Protein AF-A0AAE4NSR2-F1 (afdb_monomer_lite)

Sequence (82 aa):
MMAMIRLGYPDRIVEIRKNRVYLFKKRLYSADVSDVIRAMYDPTFPIPRVFLEVAEDVAQVLERFRSPPRSYPQVLQDTPTY

pLDDT: mean 82.72, std 17.63, range [43.5, 97.0]

Organism: NCBI:txid90909

Foldseek 3Di:
DFDWDWDDDPQWIWIDDDQKIWIDRVDIDMDGLVQLLVCCVPVPRPDPCVSVVCSVVSVVVVVPVVDPPPDDPPPPPPDDDD

Secondary structure (DSSP, 8-state):
----EEEE-SS-EEEEETTEEEEEESEEEEEEHHHHHHHHH-TTSSS-GGGTTTHHHHHHHHHHHHSPP-------------

Radius of gyration: 17.13 Å; chains: 1; bounding box: 38×29×56 Å

Structure (mmCIF, N/CA/C/O backbone):
data_AF-A0AAE4NSR2-F1
#
_entry.id   AF-A0AAE4NSR2-F1
#
loop_
_atom_site.group_PDB
_atom_site.id
_atom_site.type_symbol
_atom_site.label_atom_id
_atom_site.label_alt_id
_atom_site.label_comp_id
_atom_site.label_asym_id
_atom_site.label_entity_id
_atom_site.label_seq_id
_atom_site.pdbx_PDB_ins_code
_atom_site.Cartn_x
_atom_site.Cartn_y
_atom_site.Cartn_z
_atom_site.occupancy
_atom_site.B_iso_or_equiv
_atom_site.auth_seq_id
_atom_site.auth_comp_id
_atom_site.auth_asym_id
_atom_site.auth_atom_id
_atom_site.pdbx_PDB_model_num
ATOM 1 N N . MET A 1 1 ? 10.962 -20.733 3.606 1.00 48.78 1 MET A N 1
ATOM 2 C CA . MET A 1 1 ? 9.761 -20.249 4.323 1.00 48.78 1 MET A CA 1
ATOM 3 C C . MET A 1 1 ? 9.635 -18.763 4.008 1.00 48.78 1 MET A C 1
ATOM 5 O O . MET A 1 1 ? 10.584 -18.041 4.270 1.00 48.78 1 MET A O 1
ATOM 9 N N . MET A 1 2 ? 8.577 -18.319 3.326 1.00 56.56 2 MET A N 1
ATOM 10 C CA . MET A 1 2 ? 8.446 -16.910 2.920 1.00 56.56 2 MET A CA 1
ATOM 11 C C . MET A 1 2 ? 7.935 -16.116 4.127 1.00 56.56 2 MET A C 1
ATOM 13 O O . MET A 1 2 ? 6.844 -16.409 4.614 1.00 56.56 2 MET A O 1
ATOM 17 N N . ALA A 1 3 ? 8.731 -15.179 4.644 1.00 72.38 3 ALA A N 1
ATOM 18 C CA . ALA A 1 3 ? 8.343 -14.378 5.800 1.00 72.38 3 ALA A CA 1
ATOM 19 C C . ALA A 1 3 ? 7.117 -13.515 5.461 1.00 72.38 3 ALA A C 1
ATOM 21 O O . ALA A 1 3 ? 7.052 -12.891 4.402 1.00 72.38 3 ALA A O 1
ATOM 22 N N . MET A 1 4 ? 6.132 -13.509 6.354 1.00 86.38 4 MET A N 1
ATOM 23 C CA . MET A 1 4 ? 5.012 -12.576 6.308 1.00 86.38 4 MET A CA 1
ATOM 24 C C . MET A 1 4 ? 5.379 -11.360 7.148 1.00 86.38 4 MET A C 1
ATOM 26 O O . MET A 1 4 ? 5.762 -11.518 8.305 1.00 86.38 4 MET A O 1
ATOM 30 N N . ILE A 1 5 ? 5.233 -10.162 6.583 1.00 91.81 5 ILE A N 1
ATOM 31 C CA . ILE A 1 5 ? 5.558 -8.917 7.281 1.00 91.81 5 ILE A CA 1
ATOM 32 C C . ILE A 1 5 ? 4.277 -8.118 7.500 1.00 91.81 5 ILE A C 1
ATOM 34 O O . ILE A 1 5 ? 3.451 -7.998 6.596 1.00 91.81 5 ILE A O 1
ATOM 38 N N . ARG A 1 6 ? 4.098 -7.589 8.711 1.00 94.19 6 ARG A N 1
ATOM 39 C CA . ARG A 1 6 ? 2.973 -6.727 9.084 1.00 94.19 6 ARG A CA 1
ATOM 40 C C . ARG A 1 6 ? 3.505 -5.399 9.593 1.00 94.19 6 ARG A C 1
ATOM 42 O O . ARG A 1 6 ? 4.336 -5.392 10.495 1.00 94.19 6 ARG A O 1
ATOM 49 N N . LEU A 1 7 ? 2.994 -4.307 9.041 1.00 93.56 7 LEU A N 1
ATOM 50 C CA . LEU A 1 7 ? 3.272 -2.948 9.483 1.00 93.56 7 LEU A CA 1
ATOM 51 C C . LEU A 1 7 ? 1.977 -2.353 10.033 1.00 93.56 7 LEU A C 1
ATOM 53 O O . LEU A 1 7 ? 0.949 -2.315 9.349 1.00 93.56 7 LEU A O 1
ATOM 57 N N . GLY A 1 8 ? 2.025 -1.945 11.297 1.00 94.25 8 GLY A N 1
ATOM 58 C CA . GLY A 1 8 ? 0.926 -1.264 11.966 1.00 94.25 8 GLY A CA 1
ATOM 59 C C . GLY A 1 8 ? 1.114 0.243 11.880 1.00 94.25 8 GLY A C 1
ATOM 60 O O . GLY A 1 8 ? 2.180 0.749 12.218 1.00 94.25 8 GLY A O 1
ATOM 61 N N . TYR A 1 9 ? 0.068 0.943 11.465 1.00 93.75 9 TYR A N 1
ATOM 62 C CA . TYR A 1 9 ? -0.015 2.398 11.485 1.00 93.75 9 TYR A CA 1
ATOM 63 C C . TYR A 1 9 ? -1.215 2.809 12.350 1.00 93.75 9 TYR A C 1
ATOM 65 O O . TYR A 1 9 ? -2.120 1.997 12.558 1.00 93.75 9 TYR A O 1
ATOM 73 N N . PRO A 1 10 ? -1.291 4.069 12.810 1.00 92.88 10 PRO A N 1
ATOM 74 C CA . PRO A 1 10 ? -2.426 4.535 13.608 1.00 92.88 10 PRO A CA 1
ATOM 75 C C . PRO A 1 10 ? -3.785 4.414 12.899 1.00 92.88 10 PRO A C 1
ATOM 77 O O . PRO A 1 10 ? -4.799 4.183 13.550 1.00 92.88 10 PRO A O 1
ATOM 80 N N . ASP A 1 11 ? -3.819 4.570 11.571 1.00 94.31 11 ASP A N 1
ATOM 81 C CA . ASP A 1 11 ? -5.049 4.627 10.769 1.00 94.31 11 ASP A CA 1
ATOM 82 C C . ASP A 1 11 ? -5.195 3.484 9.746 1.00 94.31 11 ASP A C 1
ATOM 84 O O . ASP A 1 11 ? -6.187 3.441 9.008 1.00 94.31 11 ASP A O 1
ATOM 88 N N . ARG A 1 12 ? -4.213 2.576 9.659 1.00 94.62 12 ARG A N 1
ATOM 89 C CA . ARG A 1 12 ? -4.173 1.510 8.648 1.00 94.62 12 ARG A CA 1
ATOM 90 C C . ARG A 1 12 ? -3.307 0.323 9.057 1.00 94.62 12 ARG A C 1
ATOM 92 O O . ARG A 1 12 ? -2.475 0.399 9.954 1.00 94.62 12 ARG A O 1
ATOM 99 N N . ILE A 1 13 ? -3.469 -0.775 8.331 1.00 96.00 13 ILE A N 1
ATOM 100 C CA . ILE A 1 13 ? -2.616 -1.961 8.447 1.00 96.00 13 ILE A CA 1
ATOM 101 C C . ILE A 1 13 ? -2.063 -2.282 7.066 1.00 96.00 13 ILE A C 1
ATOM 103 O O . ILE A 1 13 ? -2.813 -2.272 6.087 1.00 96.00 13 ILE A O 1
ATOM 107 N N . VAL A 1 14 ? -0.768 -2.587 6.998 1.00 96.75 14 VAL A N 1
ATOM 108 C CA . VAL A 1 14 ? -0.122 -3.096 5.789 1.00 96.75 14 VAL A CA 1
ATOM 109 C C . VAL A 1 14 ? 0.378 -4.511 6.047 1.00 96.75 14 VAL A C 1
ATOM 111 O O . VAL A 1 14 ? 1.083 -4.767 7.020 1.00 96.75 14 VAL A O 1
ATOM 114 N N . GLU A 1 15 ? 0.026 -5.443 5.170 1.00 96.06 15 GLU A N 1
ATOM 115 C CA . GLU A 1 15 ? 0.568 -6.797 5.180 1.00 96.06 15 GLU A CA 1
ATOM 116 C C . GLU A 1 15 ? 1.302 -7.084 3.878 1.00 96.06 15 GLU A C 1
ATOM 118 O O . GLU A 1 15 ? 0.749 -6.928 2.792 1.00 96.06 15 GLU A O 1
ATOM 123 N N . ILE A 1 16 ? 2.527 -7.583 3.983 1.00 94.62 16 ILE A N 1
ATOM 124 C CA . ILE A 1 16 ? 3.297 -8.080 2.852 1.00 94.62 16 ILE A CA 1
ATOM 125 C C . ILE A 1 16 ? 3.282 -9.599 2.942 1.00 94.62 16 ILE A C 1
ATOM 127 O O . ILE A 1 16 ? 3.827 -10.198 3.875 1.00 94.62 16 ILE A 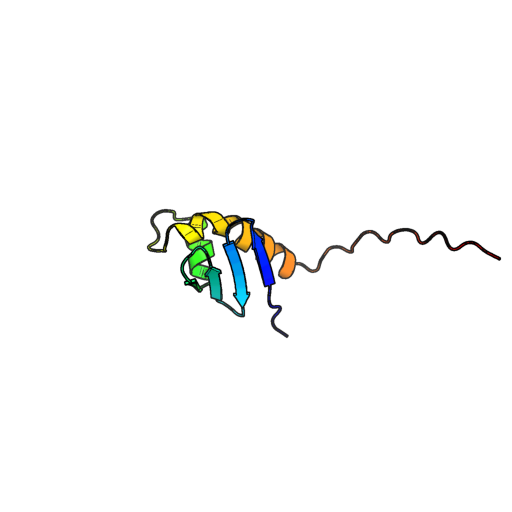O 1
ATOM 131 N N . ARG A 1 17 ? 2.623 -10.234 1.972 1.00 91.25 17 ARG A N 1
ATOM 132 C CA . ARG A 1 17 ? 2.566 -11.692 1.864 1.00 91.25 17 ARG A CA 1
ATOM 133 C C . ARG A 1 17 ? 2.975 -12.107 0.468 1.00 91.25 17 ARG A C 1
ATOM 135 O O . ARG A 1 17 ? 2.343 -11.731 -0.519 1.00 91.25 17 ARG A O 1
ATOM 142 N N . LYS A 1 18 ? 3.988 -12.965 0.401 1.00 87.00 18 LYS A N 1
ATOM 143 C CA . LYS A 1 18 ? 4.563 -13.449 -0.854 1.00 87.00 18 LYS A CA 1
ATOM 144 C C . LYS A 1 18 ? 5.085 -12.284 -1.709 1.00 87.00 18 LYS A C 1
ATOM 146 O O . LYS A 1 18 ? 6.107 -11.716 -1.357 1.00 87.00 18 LYS A O 1
ATOM 151 N N . ASN A 1 19 ? 4.386 -11.931 -2.787 1.00 90.69 19 ASN A N 1
ATOM 152 C CA . ASN A 1 19 ? 4.729 -10.826 -3.688 1.00 90.69 19 ASN A CA 1
ATOM 153 C C . ASN A 1 19 ? 3.684 -9.701 -3.671 1.00 90.69 19 ASN A C 1
ATOM 155 O O . ASN A 1 19 ? 3.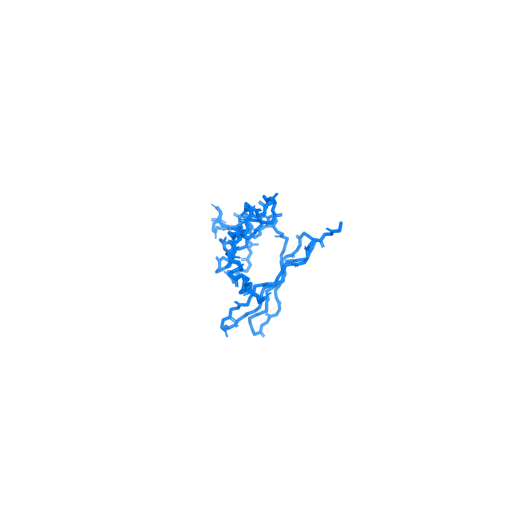649 -8.875 -4.574 1.00 90.69 19 ASN A O 1
ATOM 159 N N . ARG A 1 20 ? 2.788 -9.679 -2.680 1.00 95.06 20 ARG A N 1
ATOM 160 C CA . ARG A 1 20 ? 1.654 -8.755 -2.669 1.00 95.06 20 ARG A CA 1
ATOM 161 C C . ARG A 1 20 ? 1.604 -7.956 -1.376 1.00 95.06 20 ARG A C 1
ATOM 163 O O . ARG A 1 20 ? 1.816 -8.506 -0.293 1.00 95.06 20 ARG A O 1
ATOM 170 N N . VAL A 1 21 ? 1.306 -6.671 -1.518 1.00 96.06 21 VAL A N 1
ATOM 171 C CA . VAL A 1 21 ? 1.052 -5.734 -0.427 1.00 96.06 21 VAL A CA 1
ATOM 172 C C . VAL A 1 21 ? -0.453 -5.577 -0.292 1.00 96.06 21 VAL A C 1
ATOM 174 O O . VAL A 1 21 ? -1.137 -5.236 -1.255 1.00 96.06 21 VAL A O 1
ATOM 177 N N . TYR A 1 22 ? -0.967 -5.825 0.903 1.00 97.00 22 TYR A N 1
ATOM 178 C CA . TYR A 1 22 ? -2.345 -5.564 1.289 1.00 97.00 22 TYR A CA 1
ATOM 179 C C . TYR A 1 22 ? -2.351 -4.346 2.195 1.00 97.00 22 TYR A C 1
ATOM 181 O O . TYR A 1 22 ? -1.626 -4.323 3.183 1.00 97.00 22 TYR A O 1
ATOM 189 N N . LEU A 1 23 ? -3.167 -3.350 1.875 1.00 96.88 23 LEU A N 1
ATOM 190 C CA . LEU A 1 23 ? -3.323 -2.145 2.677 1.00 96.88 23 LEU A CA 1
ATOM 191 C C . LEU A 1 23 ? -4.787 -1.997 3.060 1.00 96.88 23 LEU A C 1
ATOM 193 O O . LEU A 1 23 ? -5.659 -1.920 2.197 1.00 96.88 23 LEU A O 1
ATOM 197 N N . PHE A 1 24 ? -5.060 -1.917 4.357 1.00 96.38 24 PHE A N 1
ATOM 198 C CA . PHE A 1 24 ? -6.392 -1.645 4.876 1.00 96.38 24 PHE A CA 1
ATOM 199 C C . PHE A 1 24 ? -6.453 -0.247 5.496 1.00 96.38 24 PHE A C 1
ATOM 201 O O . PHE A 1 24 ? -5.901 -0.032 6.569 1.00 96.38 24 PHE A O 1
ATOM 208 N N . LYS A 1 25 ? -7.143 0.689 4.831 1.00 93.50 25 LYS A N 1
ATOM 209 C CA . LYS A 1 25 ? -7.409 2.067 5.297 1.00 93.50 25 LYS A CA 1
ATOM 210 C C . LYS A 1 25 ? -8.851 2.424 4.954 1.00 93.50 25 LYS A C 1
ATOM 212 O O . LYS A 1 25 ? -9.119 2.929 3.862 1.00 93.50 25 LYS A O 1
ATOM 217 N N . LYS A 1 26 ? -9.801 2.070 5.830 1.00 94.25 26 LYS A N 1
ATOM 218 C CA . LYS A 1 26 ? -11.273 2.100 5.604 1.00 94.25 26 LYS A CA 1
ATOM 219 C C . LYS A 1 26 ? -11.783 1.216 4.449 1.00 94.25 26 LYS A C 1
ATOM 221 O O . LYS A 1 26 ? -12.944 0.828 4.440 1.00 94.25 26 LYS A O 1
ATOM 226 N N . ARG A 1 27 ? -10.929 0.906 3.475 1.00 94.81 27 ARG A N 1
ATOM 227 C CA . ARG A 1 27 ? -11.121 -0.003 2.346 1.00 94.81 27 ARG A CA 1
ATOM 228 C C . ARG A 1 27 ? -9.883 -0.885 2.227 1.00 94.81 27 ARG A C 1
ATOM 230 O O . ARG A 1 27 ? -8.794 -0.478 2.638 1.00 94.81 27 ARG A O 1
ATOM 237 N N . LEU A 1 28 ? -10.072 -2.077 1.674 1.00 96.00 28 LEU A N 1
ATOM 238 C CA . LEU A 1 28 ? -8.985 -2.998 1.373 1.00 96.00 28 LEU A CA 1
ATOM 239 C C . LEU A 1 28 ? -8.442 -2.711 -0.028 1.00 96.00 28 LEU A C 1
ATOM 241 O O . LEU A 1 28 ? -9.194 -2.706 -1.001 1.00 96.00 28 LEU A O 1
ATOM 245 N N . TYR A 1 29 ? -7.135 -2.507 -0.110 1.00 96.19 29 TYR A N 1
ATOM 246 C CA . TYR A 1 29 ? -6.382 -2.343 -1.343 1.00 96.19 29 TYR A CA 1
ATOM 247 C C . TYR A 1 29 ? -5.335 -3.450 -1.434 1.00 96.19 29 TYR A C 1
ATOM 249 O O . TYR A 1 29 ? -4.793 -3.889 -0.418 1.00 96.19 29 TYR A O 1
ATOM 257 N N . SER A 1 30 ? -5.021 -3.884 -2.651 1.00 96.69 30 SER A N 1
ATOM 258 C CA . SER A 1 30 ? -3.909 -4.799 -2.889 1.00 96.69 30 SER A CA 1
ATOM 259 C C . SER A 1 30 ? -3.169 -4.440 -4.165 1.00 96.69 30 SER A C 1
ATOM 261 O O . SER A 1 30 ? -3.815 -4.126 -5.163 1.00 96.69 30 SER A O 1
ATOM 263 N N . ALA A 1 31 ? -1.848 -4.541 -4.133 1.00 96.25 31 ALA A N 1
ATOM 264 C CA . ALA A 1 31 ? -0.987 -4.347 -5.291 1.00 96.25 31 ALA A CA 1
ATOM 265 C C . ALA A 1 31 ? 0.241 -5.253 -5.190 1.00 96.25 31 ALA A C 1
ATOM 267 O O . ALA A 1 31 ? 0.618 -5.689 -4.096 1.00 96.25 31 ALA A O 1
ATOM 268 N N . ASP A 1 32 ? 0.852 -5.562 -6.328 1.00 95.31 32 ASP A N 1
ATOM 269 C CA . ASP A 1 32 ? 2.108 -6.299 -6.351 1.00 95.31 32 ASP A CA 1
ATOM 270 C C . ASP A 1 32 ? 3.236 -5.460 -5.741 1.00 95.31 32 ASP A C 1
ATOM 272 O O . ASP A 1 32 ? 3.272 -4.236 -5.860 1.00 95.31 32 ASP A O 1
ATOM 276 N N . VAL A 1 33 ? 4.168 -6.122 -5.052 1.00 93.44 33 VAL A N 1
ATOM 277 C CA . VAL A 1 33 ? 5.302 -5.456 -4.395 1.00 93.44 33 VAL A CA 1
ATOM 278 C C . VAL A 1 33 ? 6.098 -4.640 -5.411 1.00 93.44 33 VAL A C 1
ATOM 280 O O . VAL A 1 33 ? 6.437 -3.497 -5.131 1.00 93.44 33 VAL A O 1
ATOM 283 N N . SER A 1 34 ? 6.340 -5.183 -6.607 1.00 92.75 34 SER A N 1
ATOM 284 C CA . SER A 1 34 ? 7.024 -4.469 -7.692 1.00 92.75 34 SER A CA 1
ATOM 285 C C . SER A 1 34 ? 6.329 -3.165 -8.072 1.00 92.75 34 SER A C 1
ATOM 287 O O . SER A 1 34 ? 7.005 -2.178 -8.339 1.00 92.75 34 SER A O 1
ATOM 289 N N . ASP A 1 35 ? 5.000 -3.151 -8.057 1.00 94.94 35 ASP A N 1
ATOM 290 C CA . ASP A 1 35 ? 4.190 -2.001 -8.452 1.00 94.94 35 ASP A CA 1
ATOM 291 C C . ASP A 1 35 ? 4.195 -0.927 -7.366 1.00 94.94 35 ASP A C 1
ATOM 293 O O . ASP A 1 35 ? 4.331 0.257 -7.666 1.00 94.94 35 ASP A O 1
ATOM 297 N N . VAL A 1 36 ? 4.125 -1.338 -6.096 1.00 94.31 36 VAL A N 1
ATOM 298 C CA . VAL A 1 36 ? 4.259 -0.428 -4.948 1.00 94.31 36 VAL A CA 1
ATOM 299 C C . VAL A 1 36 ? 5.643 0.223 -4.931 1.00 94.31 36 VAL A C 1
ATOM 301 O O . VAL A 1 36 ? 5.745 1.434 -4.760 1.00 94.31 36 VAL A O 1
ATOM 304 N N . ILE A 1 37 ? 6.702 -0.557 -5.169 1.00 93.06 37 ILE A N 1
ATOM 305 C CA . ILE A 1 37 ? 8.074 -0.040 -5.253 1.00 93.06 37 ILE A CA 1
ATOM 306 C C . ILE A 1 37 ? 8.242 0.861 -6.478 1.00 93.06 37 ILE A C 1
ATOM 308 O O . ILE A 1 37 ? 8.823 1.937 -6.374 1.00 93.06 37 ILE A O 1
ATOM 312 N N . ARG A 1 38 ? 7.702 0.473 -7.638 1.00 91.56 38 ARG A N 1
ATOM 313 C CA . ARG A 1 38 ? 7.750 1.300 -8.849 1.00 91.56 38 ARG A CA 1
ATOM 314 C C . ARG A 1 38 ? 7.075 2.649 -8.630 1.00 91.56 38 ARG A C 1
ATOM 316 O O . ARG A 1 38 ? 7.631 3.661 -9.038 1.00 91.56 38 ARG A O 1
ATOM 323 N N . ALA A 1 39 ? 5.930 2.669 -7.955 1.00 89.31 39 ALA A N 1
ATOM 324 C CA . ALA A 1 39 ? 5.193 3.892 -7.658 1.00 89.31 39 ALA A CA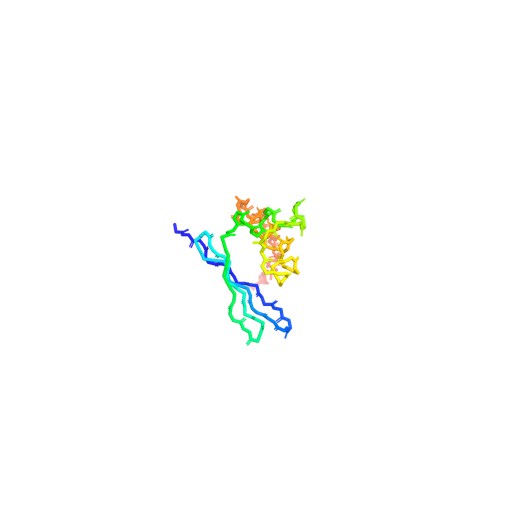 1
ATOM 325 C C . ALA A 1 39 ? 5.962 4.875 -6.757 1.00 89.31 39 ALA A C 1
ATOM 327 O O . ALA A 1 39 ? 5.694 6.072 -6.795 1.00 89.31 39 ALA A O 1
ATOM 328 N N . MET A 1 40 ? 6.936 4.388 -5.977 1.00 86.69 40 MET A N 1
ATOM 329 C CA . MET A 1 40 ? 7.857 5.241 -5.220 1.00 86.69 40 MET A CA 1
ATOM 330 C C . MET A 1 40 ? 8.756 6.077 -6.146 1.00 86.69 40 MET A C 1
ATOM 332 O O . MET A 1 40 ? 9.022 7.240 -5.859 1.00 86.69 40 MET A O 1
ATOM 336 N N . TYR A 1 41 ? 9.218 5.490 -7.257 1.00 88.75 41 TYR A N 1
ATOM 337 C CA . TYR A 1 41 ? 10.111 6.139 -8.226 1.00 88.75 41 TYR A CA 1
ATOM 338 C C . TYR A 1 41 ? 9.365 6.847 -9.363 1.00 88.75 41 TYR A C 1
ATOM 340 O O . TYR A 1 41 ? 9.891 7.783 -9.960 1.00 88.75 41 TYR A O 1
ATOM 348 N N . ASP A 1 42 ? 8.148 6.399 -9.666 1.00 89.00 42 ASP A N 1
ATOM 349 C CA . ASP A 1 42 ? 7.269 6.953 -10.691 1.00 89.00 42 ASP A CA 1
ATOM 350 C C . ASP A 1 42 ? 5.912 7.316 -10.061 1.00 89.00 42 ASP A C 1
ATOM 352 O O . ASP A 1 42 ? 4.987 6.499 -10.061 1.00 89.00 42 ASP A O 1
ATOM 356 N N . PRO A 1 43 ? 5.755 8.548 -9.536 1.00 79.31 43 PRO A N 1
ATOM 357 C CA . PRO A 1 43 ? 4.502 9.009 -8.933 1.00 79.31 43 PRO A CA 1
ATOM 358 C C . PRO A 1 43 ? 3.318 9.064 -9.909 1.00 79.31 43 PRO A C 1
ATOM 360 O O . PRO A 1 43 ? 2.177 9.251 -9.480 1.00 79.31 43 PRO A O 1
ATOM 363 N N . THR A 1 44 ? 3.576 8.945 -11.218 1.00 88.69 44 THR A N 1
ATOM 364 C CA . THR A 1 44 ? 2.543 8.898 -12.262 1.00 88.69 44 THR A CA 1
ATOM 365 C C . THR A 1 44 ? 2.073 7.477 -12.565 1.00 88.69 44 THR A C 1
ATOM 367 O O . THR A 1 44 ? 1.081 7.298 -13.274 1.00 88.69 44 THR A O 1
ATOM 370 N N . PHE A 1 45 ? 2.740 6.467 -11.995 1.00 91.81 45 PHE A N 1
ATOM 371 C CA . PHE A 1 45 ? 2.376 5.070 -12.156 1.00 91.81 45 PHE A CA 1
ATOM 372 C C . PHE A 1 45 ? 0.923 4.825 -11.699 1.00 91.81 45 PHE A C 1
ATOM 374 O O . PHE A 1 45 ? 0.529 5.275 -10.616 1.00 91.81 45 PHE A O 1
ATOM 381 N N . PRO A 1 46 ? 0.101 4.114 -12.496 1.00 92.75 46 PRO A N 1
ATOM 382 C CA . PRO A 1 46 ? -1.319 3.936 -12.215 1.00 92.75 46 PRO A CA 1
ATOM 383 C C . PRO A 1 46 ? -1.553 2.948 -11.063 1.00 92.75 46 PRO A C 1
ATOM 385 O O . PRO A 1 46 ? -1.844 1.771 -11.264 1.00 92.75 46 PRO A O 1
ATOM 388 N N . ILE A 1 47 ? -1.472 3.457 -9.835 1.00 93.75 47 ILE A N 1
ATOM 389 C CA . ILE A 1 47 ? -1.756 2.735 -8.594 1.00 93.75 47 ILE A CA 1
ATOM 390 C C . ILE A 1 47 ? -2.617 3.608 -7.667 1.00 93.75 47 ILE A C 1
ATOM 392 O O . ILE A 1 47 ? -2.539 4.840 -7.718 1.00 93.75 47 ILE A O 1
ATOM 396 N N . PRO A 1 48 ? -3.447 3.024 -6.782 1.00 93.25 48 PRO A N 1
ATOM 397 C CA . PRO A 1 48 ? -4.130 3.809 -5.763 1.00 93.25 48 PRO A CA 1
ATOM 398 C C . PRO A 1 48 ? -3.139 4.632 -4.930 1.00 93.25 48 PRO A C 1
ATOM 400 O O . PRO A 1 48 ? -2.221 4.077 -4.329 1.00 93.25 48 PRO A O 1
ATOM 403 N N . ARG A 1 49 ? -3.366 5.950 -4.832 1.00 91.38 49 ARG A N 1
ATOM 404 C CA . ARG A 1 49 ? -2.473 6.893 -4.122 1.00 91.38 49 ARG A CA 1
ATOM 405 C C . ARG A 1 49 ? -2.160 6.497 -2.679 1.00 91.38 49 ARG A C 1
ATOM 407 O O . ARG A 1 49 ? -1.116 6.864 -2.163 1.00 91.38 49 ARG A O 1
ATOM 414 N N . VAL A 1 50 ? -3.035 5.720 -2.046 1.00 92.69 50 VAL A N 1
ATOM 415 C CA . VAL A 1 50 ? -2.818 5.192 -0.695 1.00 92.69 50 VAL A CA 1
ATOM 416 C C . VAL A 1 50 ? -1.554 4.328 -0.581 1.00 92.69 50 VAL A C 1
ATOM 418 O O . VAL A 1 50 ? -0.977 4.247 0.499 1.00 92.69 50 VAL A O 1
ATOM 421 N N . PHE A 1 51 ? -1.100 3.711 -1.678 1.00 94.62 51 PHE A N 1
ATOM 422 C CA . PHE A 1 51 ? 0.162 2.974 -1.708 1.00 94.62 51 PHE A CA 1
ATOM 423 C C . PHE A 1 51 ? 1.383 3.893 -1.688 1.00 94.62 51 PHE A C 1
ATOM 425 O O . PHE A 1 51 ? 2.389 3.509 -1.107 1.00 94.62 51 PHE A O 1
ATOM 432 N N . LEU A 1 52 ? 1.291 5.110 -2.235 1.00 93.19 52 LEU A N 1
ATOM 433 C CA . LEU A 1 52 ? 2.384 6.090 -2.178 1.00 93.19 52 LEU A CA 1
ATOM 434 C C . LEU A 1 52 ? 2.700 6.486 -0.733 1.00 93.19 52 LEU A C 1
ATOM 436 O O . LEU A 1 52 ? 3.856 6.685 -0.390 1.00 93.19 52 LEU A O 1
ATOM 440 N N . GLU A 1 53 ? 1.677 6.528 0.124 1.00 92.31 53 GLU A N 1
ATOM 441 C CA . GLU A 1 53 ? 1.824 6.846 1.549 1.00 92.31 53 GLU A CA 1
ATOM 442 C C . GLU A 1 53 ? 2.605 5.774 2.337 1.00 92.31 53 GLU A C 1
ATOM 444 O O . GLU A 1 53 ? 2.978 6.034 3.474 1.00 92.31 53 GLU A O 1
ATOM 449 N N . VAL A 1 54 ? 2.804 4.569 1.783 1.00 93.62 54 VAL A N 1
ATOM 450 C CA . VAL A 1 54 ? 3.490 3.450 2.465 1.00 93.62 54 VAL A CA 1
ATOM 451 C C . VAL A 1 54 ? 4.635 2.845 1.647 1.00 93.62 54 VAL A C 1
ATOM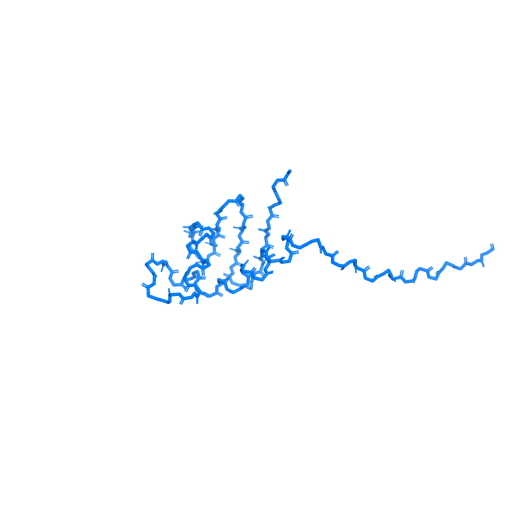 453 O O . VAL A 1 54 ? 5.289 1.914 2.109 1.00 93.62 54 VAL A O 1
ATOM 456 N N . ALA A 1 55 ? 4.856 3.309 0.414 1.00 93.00 55 ALA A N 1
ATOM 457 C CA . ALA A 1 55 ? 5.778 2.670 -0.523 1.00 93.00 55 ALA A CA 1
ATOM 458 C C . ALA A 1 55 ? 7.225 2.687 -0.013 1.00 93.00 55 ALA A C 1
ATOM 460 O O . ALA A 1 55 ? 7.924 1.680 -0.124 1.00 93.00 55 ALA A O 1
ATOM 461 N N . GLU A 1 56 ? 7.635 3.799 0.600 1.00 93.06 56 GLU A N 1
ATOM 462 C CA . GLU A 1 56 ? 8.957 3.946 1.208 1.00 93.06 56 GLU A CA 1
ATOM 463 C C . GLU A 1 56 ? 9.157 2.971 2.377 1.00 93.06 56 GLU A C 1
ATOM 465 O O . GLU A 1 56 ? 10.134 2.223 2.398 1.00 93.06 56 GLU A O 1
ATOM 470 N N . ASP A 1 57 ? 8.199 2.893 3.304 1.00 93.69 57 ASP A N 1
ATOM 471 C CA . ASP A 1 57 ? 8.264 1.960 4.435 1.00 93.69 57 ASP A CA 1
ATOM 472 C C . ASP A 1 57 ? 8.320 0.503 3.963 1.00 93.69 57 ASP A C 1
ATOM 474 O O . ASP A 1 57 ? 9.099 -0.302 4.478 1.00 93.69 57 ASP A O 1
ATOM 478 N N . VAL A 1 58 ? 7.512 0.155 2.953 1.00 92.12 58 VAL A N 1
ATOM 479 C CA . VAL A 1 58 ? 7.515 -1.175 2.331 1.00 92.12 58 VAL A CA 1
ATOM 480 C C . VAL A 1 58 ? 8.888 -1.483 1.729 1.00 92.12 58 VAL A C 1
ATOM 482 O O . VAL A 1 58 ? 9.388 -2.592 1.926 1.00 92.12 58 VAL A O 1
ATOM 485 N N . ALA A 1 59 ? 9.519 -0.524 1.044 1.00 90.88 59 ALA A N 1
ATOM 486 C CA . ALA A 1 59 ? 10.862 -0.678 0.489 1.00 90.88 59 ALA A CA 1
ATOM 487 C C . ALA A 1 59 ? 11.901 -0.938 1.587 1.00 90.88 59 ALA A C 1
ATOM 489 O O . ALA A 1 59 ? 12.579 -1.967 1.555 1.00 90.88 59 ALA A O 1
ATOM 490 N N . GLN A 1 60 ? 11.958 -0.073 2.603 1.00 90.69 60 GLN A N 1
ATOM 491 C CA . GLN A 1 60 ? 12.922 -0.185 3.702 1.00 90.69 60 GLN A CA 1
ATOM 492 C C . GLN A 1 60 ? 12.784 -1.509 4.456 1.00 90.69 60 GLN A C 1
ATOM 494 O O . GLN A 1 60 ? 13.767 -2.158 4.819 1.00 90.69 60 GLN A O 1
ATOM 499 N N . VAL A 1 61 ? 11.547 -1.936 4.698 1.00 90.06 61 VAL A N 1
ATOM 500 C CA . VAL A 1 61 ? 11.257 -3.208 5.352 1.00 90.06 61 VAL A CA 1
ATOM 501 C C . VAL A 1 61 ? 11.741 -4.365 4.482 1.00 90.06 61 VAL A C 1
ATOM 503 O O . VAL A 1 61 ? 12.469 -5.229 4.963 1.00 90.06 61 VAL A O 1
ATOM 506 N N . LEU A 1 62 ? 11.424 -4.378 3.188 1.00 87.69 62 LEU A N 1
ATOM 507 C CA . LEU A 1 62 ? 11.903 -5.429 2.290 1.00 87.69 62 LEU A CA 1
ATOM 508 C C . LEU A 1 62 ? 13.434 -5.492 2.218 1.00 87.69 62 LEU A C 1
ATOM 510 O O . LEU A 1 62 ? 13.982 -6.593 2.193 1.00 87.69 62 LEU A O 1
ATOM 514 N N . GLU A 1 63 ? 14.131 -4.358 2.250 1.00 86.62 63 GLU A N 1
ATOM 515 C CA . GLU A 1 63 ? 15.597 -4.315 2.328 1.00 86.62 63 GLU A CA 1
ATOM 516 C C . GLU A 1 63 ? 16.129 -4.914 3.637 1.00 86.62 63 GLU A C 1
ATOM 518 O O . GLU A 1 63 ? 17.060 -5.728 3.617 1.00 86.62 63 GLU A O 1
ATOM 523 N N . ARG A 1 64 ? 15.500 -4.581 4.771 1.00 83.56 64 ARG A N 1
ATOM 524 C CA . ARG A 1 64 ? 15.851 -5.112 6.100 1.00 83.56 64 ARG A CA 1
ATOM 525 C C . ARG A 1 64 ? 15.568 -6.598 6.273 1.00 83.56 64 ARG A C 1
ATOM 527 O O . ARG A 1 64 ? 16.220 -7.216 7.099 1.00 83.56 64 ARG A O 1
ATOM 534 N N . PHE A 1 65 ? 14.594 -7.155 5.556 1.00 77.56 65 PHE A N 1
ATOM 535 C CA . PHE A 1 65 ? 14.279 -8.588 5.602 1.00 77.56 65 PHE A CA 1
ATOM 536 C C . PHE A 1 65 ? 14.995 -9.393 4.503 1.00 77.56 65 PHE A C 1
ATOM 538 O O . PHE A 1 65 ? 15.105 -10.613 4.621 1.00 77.56 65 PHE A O 1
ATOM 545 N N . ARG A 1 66 ? 15.498 -8.740 3.444 1.00 70.06 66 ARG A N 1
ATOM 546 C CA . ARG A 1 66 ? 16.428 -9.343 2.469 1.00 70.06 66 ARG A CA 1
ATOM 547 C C . ARG A 1 66 ? 17.855 -9.410 3.000 1.00 70.06 66 ARG A C 1
ATOM 549 O O . ARG A 1 66 ? 18.572 -10.359 2.699 1.00 70.06 66 ARG A O 1
ATOM 556 N N . SER A 1 67 ? 18.255 -8.415 3.782 1.00 50.66 67 SER A N 1
ATOM 557 C CA . SER A 1 67 ? 19.500 -8.438 4.542 1.00 50.66 67 SER A CA 1
ATOM 558 C C . SER A 1 67 ? 19.253 -9.222 5.834 1.00 50.66 67 SER A C 1
ATOM 560 O O . SER A 1 67 ? 18.254 -8.958 6.493 1.00 50.66 67 SER A O 1
ATOM 562 N N . PRO A 1 68 ? 20.094 -10.181 6.253 1.00 43.53 68 PRO A N 1
ATOM 563 C CA . PRO A 1 68 ? 19.973 -10.707 7.609 1.00 43.53 68 PRO A CA 1
ATOM 564 C C . PRO A 1 68 ? 20.113 -9.533 8.592 1.00 43.53 68 PRO A C 1
ATOM 566 O O . PRO A 1 68 ? 20.937 -8.643 8.340 1.00 43.53 68 PRO A O 1
ATOM 569 N N . PRO A 1 69 ? 19.342 -9.484 9.696 1.00 45.25 69 PRO A N 1
ATOM 570 C CA . PRO A 1 69 ? 19.574 -8.475 10.715 1.00 45.25 69 PRO A CA 1
ATOM 571 C C . PRO A 1 69 ? 21.035 -8.607 11.151 1.00 45.25 69 PRO A C 1
ATOM 573 O O . PRO A 1 69 ? 21.437 -9.658 11.652 1.00 45.25 69 PRO A O 1
ATOM 576 N N . ARG A 1 70 ? 21.852 -7.564 10.924 1.00 45.91 70 ARG A N 1
ATOM 577 C CA . ARG A 1 70 ? 23.117 -7.418 11.652 1.00 45.91 70 ARG A CA 1
ATOM 578 C C . ARG A 1 70 ? 22.714 -7.487 13.116 1.00 45.91 70 ARG A C 1
ATOM 580 O O . ARG A 1 70 ? 21.930 -6.655 13.559 1.00 45.91 70 ARG A O 1
ATOM 587 N N . SER A 1 71 ? 23.146 -8.565 13.755 1.00 43.50 71 SER A N 1
ATOM 588 C CA . SER A 1 71 ? 22.841 -9.025 15.101 1.00 43.50 71 SER A CA 1
ATOM 589 C C . SER A 1 71 ? 22.268 -7.940 16.013 1.00 43.50 71 SER A C 1
ATOM 591 O O . SER A 1 71 ? 22.879 -6.884 16.177 1.00 43.50 71 SER A O 1
ATOM 593 N N . TYR A 1 72 ? 21.133 -8.225 16.656 1.00 46.28 72 TYR A N 1
ATOM 594 C CA . TYR A 1 72 ? 20.715 -7.466 17.834 1.00 46.28 72 TYR A CA 1
ATOM 595 C C . TYR A 1 72 ? 21.919 -7.346 18.786 1.00 46.28 72 TYR A C 1
ATOM 597 O O . TYR A 1 72 ? 22.586 -8.365 19.010 1.00 46.28 72 TYR A O 1
ATOM 605 N N . PRO A 1 73 ? 22.241 -6.153 19.323 1.00 45.34 73 PRO A N 1
ATOM 606 C CA . PRO A 1 73 ? 23.273 -6.059 20.341 1.00 45.34 73 PRO A CA 1
ATOM 607 C C . PRO A 1 73 ? 22.876 -6.983 21.490 1.00 45.34 73 PRO A C 1
ATOM 609 O O . PRO A 1 73 ? 21.745 -6.927 21.978 1.00 45.34 73 PRO A O 1
ATOM 612 N N . GLN A 1 74 ? 23.784 -7.883 21.867 1.00 47.31 74 GLN A N 1
ATOM 613 C CA . GLN A 1 74 ? 23.580 -8.736 23.027 1.00 47.31 74 GLN A CA 1
ATOM 614 C C . GLN A 1 74 ? 23.478 -7.814 24.236 1.00 47.31 74 GLN A C 1
ATOM 616 O O . GLN A 1 74 ? 24.449 -7.157 24.607 1.00 47.31 74 GLN A O 1
ATOM 621 N N . VAL A 1 75 ? 22.280 -7.716 24.808 1.00 54.38 75 VAL A N 1
ATOM 622 C CA . VAL A 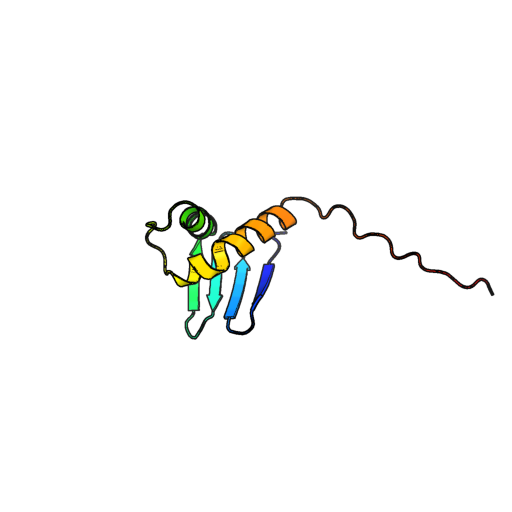1 75 ? 22.103 -7.109 26.123 1.00 54.38 75 VAL A CA 1
ATOM 623 C C . VAL A 1 75 ? 22.936 -7.967 27.068 1.00 54.38 75 VAL A C 1
ATOM 625 O O . VAL A 1 75 ? 22.644 -9.155 27.206 1.00 54.38 75 VAL A O 1
ATOM 628 N N . LEU A 1 76 ? 24.008 -7.399 27.632 1.00 55.88 76 LEU A N 1
ATOM 629 C CA . LEU A 1 76 ? 24.809 -8.057 28.661 1.00 55.88 76 LEU A CA 1
ATOM 630 C C . LEU A 1 76 ? 23.841 -8.497 29.765 1.00 55.88 76 LEU A C 1
ATOM 632 O O . LEU A 1 76 ? 23.273 -7.665 30.469 1.00 55.88 76 LEU A O 1
ATOM 636 N N . GLN A 1 77 ? 23.592 -9.800 29.870 1.00 52.19 77 GLN A N 1
ATOM 637 C CA . GLN A 1 77 ? 22.923 -10.352 31.034 1.00 52.19 77 GLN A CA 1
ATOM 638 C C . GLN A 1 77 ? 23.961 -10.376 32.150 1.00 52.19 77 GLN A C 1
ATOM 640 O O . GLN A 1 77 ? 24.753 -11.314 32.244 1.00 52.19 77 GLN A O 1
ATOM 645 N N . ASP A 1 78 ? 23.972 -9.324 32.969 1.00 57.12 78 ASP A N 1
ATOM 646 C CA . ASP A 1 78 ? 24.619 -9.356 34.277 1.00 57.12 78 ASP A CA 1
ATOM 647 C C . ASP A 1 78 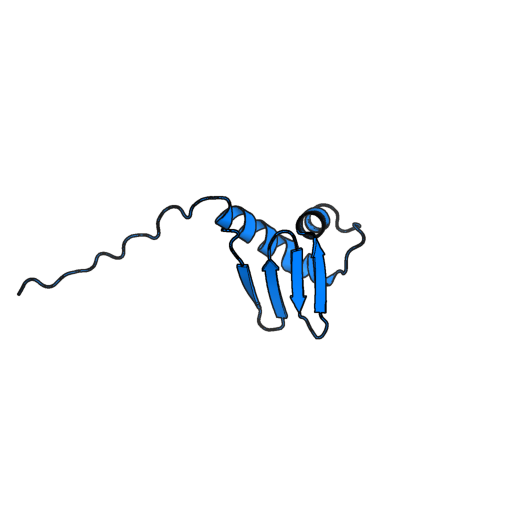? 23.987 -10.503 35.065 1.00 57.12 78 ASP A C 1
ATOM 649 O O . ASP A 1 78 ? 22.870 -10.407 35.575 1.00 57.12 78 ASP A O 1
ATOM 653 N N . THR A 1 79 ? 24.673 -11.641 35.080 1.00 55.06 79 THR A N 1
ATOM 654 C CA . THR A 1 79 ? 24.257 -12.805 35.851 1.00 55.06 79 THR A CA 1
ATOM 655 C C . THR A 1 79 ? 24.854 -12.627 37.244 1.00 55.06 79 THR A C 1
ATOM 657 O O . THR A 1 79 ? 26.081 -12.662 37.361 1.00 55.06 79 THR A O 1
ATOM 660 N N . PRO A 1 80 ? 24.058 -12.399 38.304 1.00 58.84 80 PRO A N 1
ATOM 661 C CA . PRO A 1 80 ? 24.604 -12.347 39.648 1.00 58.84 80 PRO A CA 1
ATOM 662 C C . PRO A 1 80 ? 25.087 -13.748 40.035 1.00 58.84 80 PRO A C 1
ATOM 664 O O . PRO A 1 80 ? 24.299 -14.687 40.143 1.00 58.84 80 PRO A O 1
ATOM 667 N N . THR A 1 81 ? 26.398 -13.884 40.218 1.00 56.16 81 THR A N 1
ATOM 668 C CA . THR A 1 81 ? 27.024 -15.021 40.899 1.00 56.16 81 THR A CA 1
ATOM 669 C C . THR A 1 81 ? 26.511 -15.087 42.335 1.00 56.16 81 THR A C 1
ATOM 671 O O . THR A 1 81 ? 26.778 -14.172 43.116 1.00 56.16 81 THR A O 1
ATOM 674 N N . TYR A 1 82 ? 25.785 -16.158 42.654 1.00 55.16 82 TYR A N 1
ATOM 675 C CA . TYR A 1 82 ? 25.545 -16.631 44.018 1.00 55.16 82 TYR A CA 1
ATOM 676 C C . TYR A 1 82 ? 26.458 -17.819 44.305 1.00 55.16 82 TYR A C 1
ATOM 678 O O . TYR A 1 82 ? 26.618 -18.657 43.387 1.00 55.16 82 TYR A O 1
#